Protein AF-A0A526YFZ3-F1 (afdb_monomer_lite)

pLDDT: mean 90.8, std 10.26, range [50.12, 97.38]

Sequence (37 aa):
MSDNVYNVLFLCNANSARSIMAEAILSRIGGGRFKAF

Radius of gyration: 10.77 Å; chains: 1; bounding box: 25×14×30 Å

Foldseek 3Di:
DPLAEAEEEADDPVCDPPRVVVQVVCVVPVPSNYHYD

Secondary structure (DSSP, 8-state):
----PEEE----TTSSSHHHHHHHHHHHHSTTSEEE-

Structure (mmCIF, N/CA/C/O backbone):
data_AF-A0A526YFZ3-F1
#
_entry.id   AF-A0A526YFZ3-F1
#
loop_
_atom_site.group_PDB
_atom_site.id
_atom_site.type_symbol
_atom_site.label_atom_id
_atom_site.label_alt_id
_atom_site.label_comp_id
_atom_site.label_asym_id
_atom_site.label_entity_id
_atom_site.label_seq_id
_atom_site.pdbx_PDB_ins_code
_atom_site.Cartn_x
_atom_site.Cartn_y
_atom_site.Cartn_z
_atom_site.occupancy
_atom_site.B_iso_or_equiv
_atom_site.auth_seq_id
_atom_site.auth_comp_id
_atom_site.auth_asym_id
_atom_site.auth_atom_id
_atom_site.pdbx_PDB_model_num
ATOM 1 N N . MET A 1 1 ? -13.926 1.949 20.671 1.00 50.12 1 MET A N 1
ATOM 2 C CA . MET A 1 1 ? -13.034 0.962 20.020 1.00 50.12 1 MET A CA 1
ATOM 3 C C . MET A 1 1 ? -11.658 1.589 20.020 1.00 50.12 1 MET A C 1
ATOM 5 O O . MET A 1 1 ? -11.595 2.740 19.618 1.00 50.12 1 MET A O 1
ATOM 9 N N . SER A 1 2 ? -10.622 0.936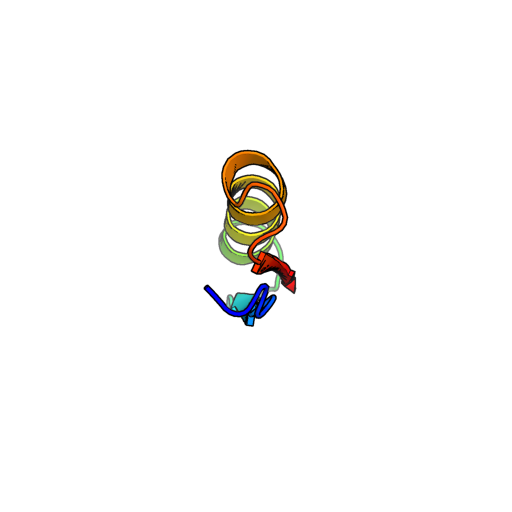 20.557 1.00 56.97 2 SER A N 1
ATOM 10 C CA . SER A 1 2 ? -9.274 1.524 20.577 1.00 56.97 2 SER A CA 1
ATOM 11 C C . SER A 1 2 ? -8.908 2.033 19.188 1.00 56.97 2 SER A C 1
ATOM 13 O O . SER A 1 2 ? -8.989 1.270 18.223 1.00 56.97 2 SER A O 1
ATOM 15 N N . ASP A 1 3 ? -8.547 3.311 19.108 1.00 70.62 3 ASP A N 1
ATOM 16 C CA . ASP A 1 3 ? -8.062 3.994 17.908 1.00 70.62 3 ASP A CA 1
ATOM 17 C C . ASP A 1 3 ? -6.642 3.502 17.583 1.00 70.62 3 ASP A C 1
ATOM 19 O O . ASP A 1 3 ? -5.652 4.222 17.640 1.00 70.62 3 ASP A O 1
ATOM 23 N N . ASN A 1 4 ? -6.515 2.193 17.378 1.00 82.06 4 ASN A N 1
ATOM 24 C CA . ASN A 1 4 ? -5.239 1.568 17.097 1.00 82.06 4 ASN A CA 1
ATOM 25 C C . ASN A 1 4 ? -4.940 1.787 15.620 1.00 82.06 4 ASN A C 1
ATOM 27 O O . ASN A 1 4 ? -5.530 1.143 14.751 1.00 82.06 4 ASN A O 1
ATOM 31 N N . VAL A 1 5 ? -4.022 2.711 15.357 1.00 90.38 5 VAL A N 1
ATOM 32 C CA . VAL A 1 5 ? -3.442 2.909 14.032 1.00 90.38 5 VAL A CA 1
ATOM 33 C C . VAL A 1 5 ? -2.478 1.760 13.751 1.00 90.38 5 VAL A C 1
ATOM 35 O O . VAL A 1 5 ? -1.530 1.532 14.505 1.00 90.38 5 VAL A O 1
ATOM 38 N N . TYR A 1 6 ? -2.707 1.029 12.663 1.00 93.25 6 TYR A N 1
ATOM 39 C CA . TYR A 1 6 ? -1.851 -0.088 12.263 1.00 93.25 6 TYR A CA 1
ATOM 40 C C . TYR A 1 6 ? -0.783 0.365 11.268 1.00 93.25 6 TYR A C 1
ATOM 42 O O . TYR A 1 6 ? -1.087 1.028 10.277 1.00 93.25 6 TYR A O 1
ATOM 50 N N . ASN A 1 7 ? 0.466 -0.030 11.512 1.00 95.38 7 ASN A N 1
ATOM 51 C CA . ASN A 1 7 ? 1.574 0.189 10.584 1.00 95.38 7 ASN A CA 1
ATOM 52 C C . ASN A 1 7 ? 1.576 -0.915 9.517 1.00 95.38 7 ASN A C 1
ATOM 54 O O . ASN A 1 7 ? 1.584 -2.097 9.864 1.00 95.38 7 ASN A O 1
ATOM 58 N N . VAL A 1 8 ? 1.574 -0.539 8.239 1.00 95.75 8 VAL A N 1
ATOM 59 C CA . VAL A 1 8 ? 1.504 -1.470 7.102 1.00 95.75 8 VAL A CA 1
ATOM 60 C C . VAL A 1 8 ? 2.644 -1.172 6.138 1.00 95.75 8 VAL A C 1
ATOM 62 O O . VAL A 1 8 ? 2.746 -0.047 5.673 1.00 95.75 8 VAL A O 1
ATOM 65 N N . LEU A 1 9 ? 3.477 -2.172 5.842 1.00 97.06 9 LEU A N 1
ATOM 66 C CA . LEU A 1 9 ? 4.615 -2.065 4.923 1.00 97.06 9 LEU A CA 1
ATOM 67 C C . LEU A 1 9 ? 4.323 -2.816 3.620 1.00 97.06 9 LEU A C 1
ATOM 69 O O . LEU A 1 9 ? 4.009 -4.011 3.656 1.00 97.06 9 LEU A O 1
ATOM 73 N N . PHE A 1 10 ? 4.479 -2.154 2.475 1.00 96.31 10 PHE A N 1
ATOM 74 C CA . PHE A 1 10 ? 4.291 -2.753 1.155 1.00 96.31 10 PHE A CA 1
ATOM 75 C C . PHE A 1 10 ? 5.621 -3.044 0.463 1.00 96.31 10 PHE A C 1
ATOM 77 O O . PHE A 1 10 ? 6.345 -2.153 0.034 1.00 96.31 10 PHE A O 1
ATOM 84 N N . LEU A 1 11 ? 5.918 -4.327 0.255 1.00 95.44 11 LEU A N 1
ATOM 85 C CA . LEU A 1 11 ? 7.149 -4.748 -0.409 1.00 95.44 11 LEU A CA 1
ATOM 86 C C . LEU A 1 11 ? 6.917 -5.041 -1.894 1.00 95.44 11 LEU A C 1
ATOM 88 O O . LEU A 1 11 ? 6.022 -5.798 -2.276 1.00 95.44 11 LEU A O 1
ATOM 92 N N . CYS A 1 12 ? 7.775 -4.485 -2.750 1.00 94.81 12 CYS A N 1
ATOM 93 C CA . CYS A 1 12 ? 7.917 -4.935 -4.130 1.00 94.81 12 CYS A CA 1
ATOM 94 C C . CYS A 1 12 ? 9.392 -4.951 -4.546 1.00 94.81 12 CYS A C 1
ATOM 96 O O . CYS A 1 12 ? 10.199 -4.212 -3.990 1.00 94.81 12 CYS A O 1
ATOM 98 N N . ASN A 1 13 ? 9.733 -5.776 -5.542 1.00 95.31 13 ASN A N 1
ATOM 99 C CA . ASN A 1 13 ? 11.122 -6.064 -5.931 1.00 95.31 13 ASN A CA 1
ATOM 100 C C . ASN A 1 13 ? 12.012 -4.823 -6.148 1.00 95.31 13 ASN A C 1
ATOM 102 O O . ASN A 1 13 ? 13.200 -4.872 -5.870 1.00 95.31 13 ASN A O 1
ATOM 106 N N . ALA A 1 14 ? 11.444 -3.723 -6.650 1.00 93.06 14 ALA A N 1
ATOM 107 C CA . ALA A 1 14 ? 12.183 -2.500 -6.972 1.00 93.06 14 ALA A CA 1
ATOM 108 C C . ALA A 1 14 ? 11.673 -1.255 -6.222 1.00 93.06 14 ALA A C 1
ATOM 110 O O . ALA A 1 14 ? 11.989 -0.144 -6.626 1.00 93.06 14 ALA A O 1
ATOM 111 N N . ASN A 1 15 ? 10.825 -1.429 -5.200 1.00 90.75 15 ASN A N 1
ATOM 112 C CA . ASN A 1 15 ? 10.143 -0.352 -4.471 1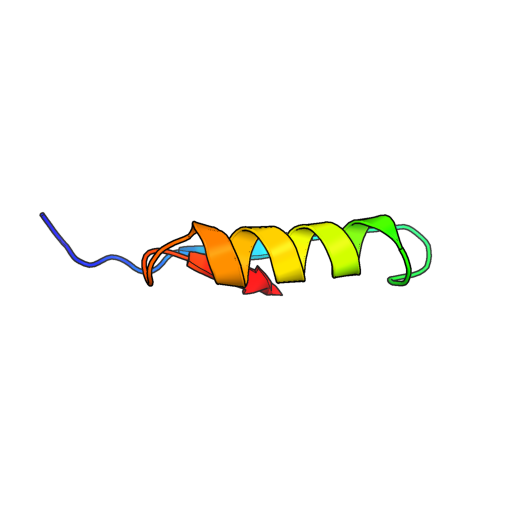.00 90.75 15 ASN A CA 1
ATOM 113 C C . ASN A 1 15 ? 9.663 0.836 -5.348 1.00 90.75 15 ASN A C 1
ATOM 115 O O . ASN A 1 15 ? 10.014 1.983 -5.093 1.00 90.75 15 ASN A O 1
ATOM 119 N N . SER A 1 16 ? 8.928 0.564 -6.436 1.00 90.44 16 SER A N 1
ATOM 120 C CA . SER A 1 16 ? 8.675 1.579 -7.478 1.00 90.44 16 SER A CA 1
ATOM 121 C C . SER A 1 16 ? 7.212 1.692 -7.908 1.00 90.44 16 SER A C 1
ATOM 123 O O . SER A 1 16 ? 6.630 2.765 -7.808 1.00 90.44 16 SER A O 1
ATOM 125 N N . ALA A 1 17 ? 6.591 0.604 -8.373 1.00 93.94 17 ALA A N 1
ATOM 126 C CA . ALA A 1 17 ? 5.224 0.666 -8.899 1.00 93.94 17 ALA A CA 1
ATOM 127 C C . ALA A 1 17 ? 4.188 0.158 -7.889 1.00 93.94 17 ALA A C 1
ATOM 129 O O . ALA A 1 17 ? 3.373 0.918 -7.376 1.00 93.94 17 ALA A O 1
ATOM 130 N N . ARG A 1 18 ? 4.212 -1.148 -7.591 1.00 96.62 18 ARG A N 1
ATOM 131 C CA . ARG A 1 18 ? 3.166 -1.790 -6.777 1.00 96.62 18 ARG A CA 1
ATOM 132 C C . ARG A 1 18 ? 3.180 -1.344 -5.316 1.00 96.62 18 ARG A C 1
ATOM 134 O O . ARG A 1 18 ? 2.106 -1.108 -4.777 1.00 96.62 18 ARG A O 1
ATOM 141 N N . SER A 1 19 ? 4.360 -1.219 -4.700 1.00 96.12 19 SER A N 1
ATOM 142 C CA . SER A 1 19 ? 4.467 -0.748 -3.312 1.00 96.12 19 SER A CA 1
ATOM 143 C C . SER A 1 19 ? 3.985 0.694 -3.178 1.00 96.12 19 SER A C 1
ATOM 145 O O . SER A 1 19 ? 3.109 0.960 -2.366 1.00 96.12 19 SER A O 1
ATOM 147 N N . ILE A 1 20 ? 4.442 1.584 -4.063 1.00 96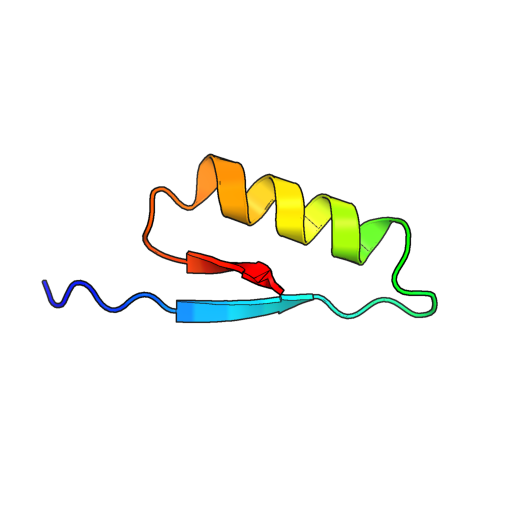.06 20 ILE A N 1
ATOM 148 C CA . ILE A 1 20 ? 4.0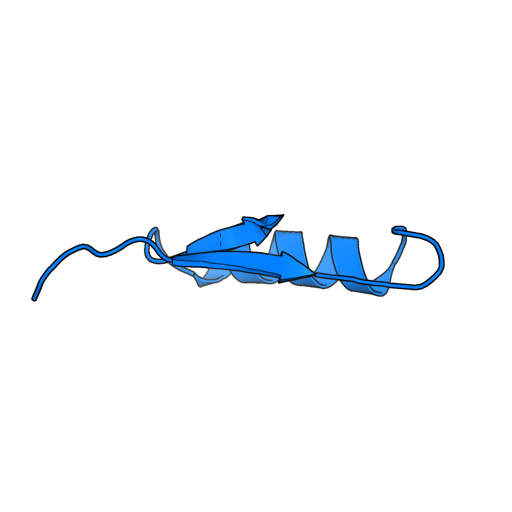59 3.004 -4.055 1.00 96.06 20 ILE A CA 1
ATOM 149 C C . ILE A 1 20 ? 2.560 3.200 -4.320 1.00 96.06 20 ILE A C 1
ATOM 151 O O . ILE A 1 20 ? 1.905 3.982 -3.633 1.00 96.06 20 ILE A O 1
ATOM 155 N N . MET A 1 21 ? 1.977 2.465 -5.276 1.00 97.38 21 MET A N 1
ATOM 156 C CA . MET A 1 21 ? 0.527 2.508 -5.500 1.00 97.38 21 MET A CA 1
ATOM 157 C C . MET A 1 21 ? -0.252 2.030 -4.272 1.00 97.38 21 MET A C 1
ATOM 159 O O . MET A 1 21 ? -1.233 2.665 -3.891 1.00 97.38 21 MET A O 1
ATOM 163 N N . ALA A 1 22 ? 0.172 0.933 -3.643 1.00 96.69 22 ALA A N 1
ATOM 164 C CA . ALA A 1 22 ? -0.499 0.397 -2.465 1.00 96.69 22 ALA A CA 1
ATOM 165 C C . ALA A 1 22 ? -0.407 1.351 -1.262 1.00 96.69 22 ALA A C 1
ATOM 167 O O . ALA A 1 22 ? -1.416 1.577 -0.590 1.00 96.69 22 ALA A O 1
ATOM 168 N N . GLU A 1 23 ? 0.753 1.976 -1.047 1.00 96.69 23 GLU A N 1
ATOM 169 C CA . GLU A 1 23 ? 0.960 2.987 -0.008 1.00 96.69 23 GLU A CA 1
ATOM 170 C C . GLU A 1 23 ? 0.035 4.195 -0.208 1.00 96.69 23 GLU A C 1
ATOM 172 O O . GLU A 1 23 ? -0.675 4.600 0.718 1.00 96.69 23 GLU A O 1
ATOM 177 N N . ALA A 1 24 ? -0.032 4.731 -1.432 1.00 95.69 24 ALA A N 1
ATOM 178 C CA . ALA A 1 24 ? -0.878 5.877 -1.761 1.00 95.69 24 ALA A CA 1
ATOM 179 C C . ALA A 1 24 ? -2.377 5.565 -1.605 1.00 95.69 24 ALA A C 1
ATOM 181 O O . ALA A 1 24 ? -3.139 6.378 -1.072 1.00 95.69 24 ALA A O 1
ATOM 182 N N . ILE A 1 25 ? -2.806 4.377 -2.040 1.00 96.56 25 ILE A N 1
ATOM 183 C CA . ILE A 1 25 ? -4.196 3.926 -1.917 1.00 96.56 25 ILE A CA 1
ATOM 184 C C . ILE A 1 25 ? -4.572 3.758 -0.442 1.00 96.56 25 ILE A C 1
ATOM 186 O O . ILE A 1 25 ? -5.598 4.293 -0.016 1.00 96.56 25 ILE A O 1
ATOM 190 N N . LEU A 1 26 ? -3.753 3.062 0.354 1.00 95.94 26 LEU A N 1
ATOM 191 C CA . LEU A 1 26 ? -4.052 2.829 1.768 1.00 95.94 26 LEU A CA 1
ATOM 192 C C . LEU A 1 26 ? -4.018 4.132 2.570 1.00 95.94 26 LEU A C 1
ATOM 194 O O . LEU A 1 26 ? -4.885 4.345 3.413 1.00 95.94 26 LEU A O 1
ATOM 198 N N . SER A 1 27 ? -3.087 5.035 2.264 1.00 93.75 27 SER A N 1
ATOM 199 C CA . SER A 1 27 ? -3.024 6.352 2.905 1.00 93.75 27 SER A CA 1
ATOM 200 C C . SER A 1 27 ? -4.265 7.195 2.612 1.00 93.75 27 SER A C 1
ATOM 202 O O . SER A 1 27 ? -4.734 7.927 3.482 1.00 93.75 27 SER A O 1
ATOM 204 N N . ARG A 1 28 ? -4.840 7.080 1.405 1.00 94.69 28 ARG A N 1
ATOM 205 C CA . ARG A 1 28 ? -6.029 7.849 1.014 1.00 94.69 28 ARG A CA 1
ATOM 206 C C . ARG A 1 28 ? -7.342 7.240 1.499 1.00 94.69 28 ARG A C 1
ATOM 208 O O . ARG A 1 28 ? -8.230 7.977 1.912 1.00 94.69 28 ARG A O 1
ATOM 215 N N . ILE A 1 29 ? -7.486 5.921 1.426 1.00 95.12 29 ILE A N 1
ATOM 216 C CA . ILE A 1 29 ? -8.745 5.224 1.741 1.00 95.12 29 ILE A CA 1
ATOM 217 C C . ILE A 1 29 ? -8.787 4.773 3.209 1.00 95.12 29 ILE A C 1
ATOM 219 O O . ILE A 1 29 ? -9.861 4.643 3.788 1.00 95.12 29 ILE A O 1
ATOM 223 N N . GLY A 1 30 ? -7.630 4.580 3.847 1.00 88.00 30 GLY A N 1
ATOM 224 C CA . GLY A 1 30 ? -7.498 4.037 5.201 1.00 88.00 30 GLY A CA 1
ATOM 225 C C . GLY A 1 30 ? -8.047 4.920 6.322 1.00 88.00 30 GLY A C 1
ATOM 226 O O . GLY A 1 30 ? -8.159 4.447 7.452 1.00 88.00 30 GLY A O 1
ATOM 227 N N . GLY A 1 31 ? -8.409 6.177 6.037 1.00 86.62 31 GLY A N 1
ATOM 228 C CA . GLY A 1 31 ? -9.203 7.017 6.940 1.00 86.62 31 GLY A CA 1
ATOM 229 C C . GLY A 1 31 ? -8.595 7.201 8.333 1.00 86.62 31 GLY A C 1
ATOM 230 O O . GLY A 1 31 ? -9.322 7.172 9.319 1.00 86.62 31 GLY A O 1
ATOM 231 N N . GLY A 1 32 ? -7.264 7.308 8.425 1.00 86.19 32 G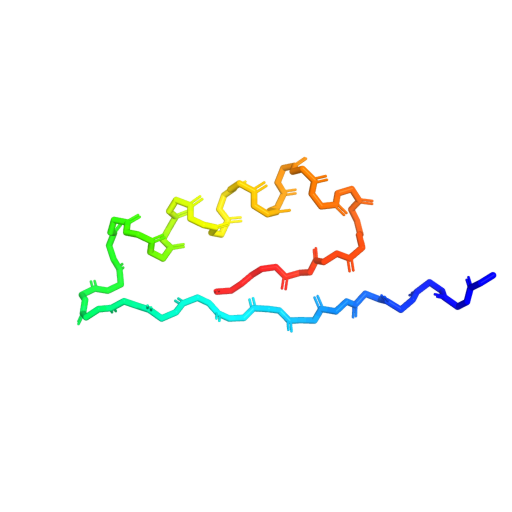LY A N 1
ATOM 232 C CA . GLY A 1 32 ? -6.538 7.479 9.692 1.00 86.19 32 GLY A CA 1
ATOM 233 C C . GLY A 1 32 ? -6.333 6.198 10.506 1.00 86.19 32 GLY A C 1
ATOM 234 O O . GLY A 1 32 ? -5.618 6.221 11.498 1.00 86.19 32 GLY A O 1
ATOM 235 N N . ARG A 1 33 ? -6.886 5.060 10.069 1.00 90.94 33 ARG A N 1
ATOM 236 C CA . ARG A 1 33 ? -6.754 3.764 10.763 1.00 90.94 33 ARG A CA 1
ATOM 237 C C . ARG A 1 33 ? -5.452 3.032 10.437 1.00 90.94 33 ARG A C 1
ATOM 239 O O . ARG A 1 33 ? -5.089 2.080 11.126 1.00 90.94 33 ARG A O 1
ATOM 246 N N . PHE A 1 34 ? -4.764 3.460 9.381 1.00 93.62 34 PHE A N 1
ATOM 247 C CA . PHE A 1 34 ? -3.550 2.829 8.882 1.00 93.62 34 PHE A CA 1
ATOM 248 C C . PHE A 1 34 ? -2.479 3.871 8.581 1.00 93.62 34 PHE A C 1
ATOM 250 O O . PHE A 1 34 ? -2.773 4.928 8.022 1.00 93.62 34 PHE A O 1
ATOM 257 N N . LYS A 1 35 ? -1.234 3.529 8.905 1.00 94.19 35 LYS A N 1
ATOM 258 C CA . LYS A 1 35 ? -0.033 4.243 8.480 1.00 94.19 35 LYS A CA 1
ATOM 259 C C . LYS A 1 35 ? 0.730 3.352 7.504 1.00 94.19 35 LYS A C 1
ATOM 261 O O . LYS A 1 35 ? 1.226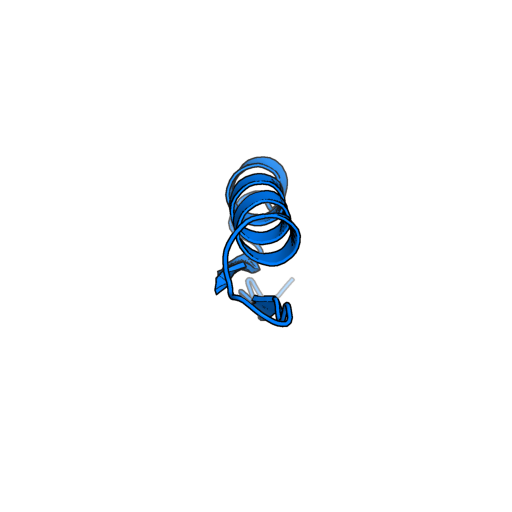 2.298 7.902 1.00 94.19 35 LYS A O 1
ATOM 266 N N . ALA A 1 36 ? 0.754 3.749 6.236 1.00 95.62 36 ALA A N 1
ATOM 267 C CA . ALA A 1 36 ? 1.397 2.994 5.167 1.00 95.62 36 ALA A CA 1
ATOM 268 C C . ALA A 1 36 ? 2.887 3.363 5.025 1.00 95.62 36 ALA A C 1
ATOM 270 O O . ALA A 1 36 ? 3.252 4.513 5.283 1.00 95.62 36 ALA A O 1
ATOM 271 N N . PHE A 1 37 ? 3.704 2.381 4.638 1.00 91.38 37 PHE A N 1
ATOM 272 C CA . PHE A 1 37 ? 5.152 2.440 4.415 1.00 91.38 37 PHE A CA 1
ATOM 273 C C . PHE A 1 37 ? 5.576 1.540 3.246 1.00 91.38 37 PHE A C 1
ATOM 275 O O . PHE A 1 37 ? 4.787 0.625 2.886 1.00 91.38 37 PHE A O 1
#